Protein AF-A0A534K873-F1 (afdb_monomer_lite)

Secondary structure (DSSP, 8-state):
--PPPPEEE--BTTBEEEEEEEEEETTEEEEEEEEE-TTT-PBPPPEEEE--TT-BEEEEEEEE-TT--EEEEEEETTTTEEEEEEEETTEE-SSPEEEES--S----B----SSGGG-S----B---SSS-----PPPGGGHHHHHHHHHHHHHHHHHHHHHHHHHHHTT--

pLDDT: mean 72.83, std 16.74, range [33.12, 94.5]

Structure (mmCIF, N/CA/C/O backbone):
data_AF-A0A534K873-F1
#
_entry.id   AF-A0A534K873-F1
#
loop_
_atom_site.group_PDB
_atom_site.id
_atom_site.type_symbol
_atom_site.label_atom_id
_atom_site.label_alt_id
_atom_site.label_comp_id
_atom_site.label_asym_id
_atom_site.label_entity_id
_atom_site.label_seq_id
_atom_site.pdbx_PDB_ins_code
_atom_site.Cartn_x
_atom_site.Cartn_y
_atom_site.Cartn_z
_atom_site.occupancy
_atom_site.B_iso_or_equiv
_atom_site.auth_seq_id
_atom_site.auth_comp_id
_atom_site.auth_asym_id
_atom_site.auth_atom_id
_atom_site.pdbx_PDB_model_num
ATOM 1 N N . MET A 1 1 ? 23.081 -11.600 -5.866 1.00 35.25 1 MET A N 1
ATOM 2 C CA . MET A 1 1 ? 22.351 -11.688 -4.580 1.00 35.25 1 MET A CA 1
ATOM 3 C C . MET A 1 1 ? 20.904 -11.274 -4.806 1.00 35.25 1 MET A C 1
ATOM 5 O O . MET A 1 1 ? 20.683 -10.141 -5.210 1.00 35.25 1 MET A O 1
ATOM 9 N N . ARG A 1 2 ? 19.926 -12.169 -4.607 1.00 37.00 2 ARG A N 1
ATOM 10 C CA . ARG A 1 2 ? 18.504 -11.783 -4.586 1.00 37.00 2 ARG A CA 1
ATOM 11 C C . ARG A 1 2 ? 18.258 -11.043 -3.269 1.00 37.00 2 ARG A C 1
ATOM 13 O O . ARG A 1 2 ? 18.467 -11.629 -2.212 1.00 37.00 2 ARG A O 1
ATOM 20 N N . ARG A 1 3 ? 17.916 -9.752 -3.326 1.00 44.94 3 ARG A N 1
ATOM 21 C CA . ARG A 1 3 ? 17.534 -8.988 -2.128 1.00 44.94 3 ARG A CA 1
ATOM 22 C C . ARG A 1 3 ? 16.263 -9.622 -1.533 1.00 44.94 3 ARG A C 1
ATOM 24 O O . ARG A 1 3 ? 15.413 -10.052 -2.314 1.00 44.94 3 ARG A O 1
ATOM 31 N N . PRO A 1 4 ? 16.123 -9.716 -0.200 1.00 44.66 4 PRO A N 1
ATOM 32 C CA . PRO A 1 4 ? 14.913 -10.263 0.405 1.00 44.66 4 PRO A CA 1
ATOM 33 C C . PRO A 1 4 ? 13.692 -9.436 -0.024 1.00 44.66 4 PRO A C 1
ATOM 35 O O . PRO A 1 4 ? 13.721 -8.204 0.008 1.00 44.66 4 PRO A O 1
ATOM 38 N N . LEU A 1 5 ? 12.638 -10.118 -0.477 1.00 56.38 5 LEU A N 1
ATOM 39 C CA . LEU A 1 5 ? 11.357 -9.500 -0.826 1.00 56.38 5 LEU A CA 1
ATOM 40 C C . LEU A 1 5 ? 10.673 -9.065 0.481 1.00 56.38 5 LEU A C 1
ATOM 42 O O . LEU A 1 5 ? 10.503 -9.880 1.384 1.00 56.38 5 LEU A O 1
ATOM 46 N N . GLN A 1 6 ? 10.306 -7.787 0.597 1.00 67.62 6 GLN A N 1
ATOM 47 C CA . GLN A 1 6 ? 9.501 -7.283 1.717 1.00 67.62 6 GLN A CA 1
ATOM 48 C C . GLN A 1 6 ? 8.027 -7.616 1.485 1.00 67.62 6 GLN A C 1
ATOM 50 O O . GLN A 1 6 ? 7.532 -7.423 0.370 1.00 67.62 6 GLN A O 1
ATOM 55 N N . ALA A 1 7 ? 7.337 -8.086 2.527 1.00 75.31 7 ALA A N 1
ATOM 56 C CA . ALA A 1 7 ? 5.954 -8.534 2.433 1.00 75.31 7 ALA A CA 1
ATOM 57 C C . ALA A 1 7 ? 5.149 -8.364 3.731 1.00 75.31 7 ALA A C 1
ATOM 59 O O . ALA A 1 7 ? 5.728 -8.308 4.815 1.00 75.31 7 ALA A O 1
ATOM 60 N N . CYS A 1 8 ? 3.821 -8.328 3.609 1.00 71.50 8 CYS A N 1
ATOM 61 C CA . CYS A 1 8 ? 2.862 -8.169 4.705 1.00 71.50 8 CYS A CA 1
ATOM 62 C C . CYS A 1 8 ? 1.531 -8.895 4.420 1.00 71.50 8 CYS A C 1
ATOM 64 O O . CYS A 1 8 ? 1.244 -9.269 3.281 1.00 71.50 8 CYS A O 1
ATOM 66 N N . THR A 1 9 ? 0.712 -9.098 5.455 1.00 77.75 9 THR A N 1
ATOM 67 C CA . THR A 1 9 ? -0.569 -9.826 5.381 1.00 77.75 9 THR A CA 1
ATOM 68 C C . THR A 1 9 ? -1.644 -9.160 6.229 1.00 77.75 9 THR A C 1
ATOM 70 O O . THR A 1 9 ? -1.329 -8.604 7.278 1.00 77.75 9 THR A O 1
ATOM 73 N N . ALA A 1 10 ? -2.910 -9.307 5.833 1.00 69.44 10 ALA A N 1
ATOM 74 C CA . ALA A 1 10 ? -4.065 -8.927 6.647 1.00 69.44 10 ALA A CA 1
ATOM 75 C C . ALA A 1 10 ? -5.142 -10.020 6.686 1.00 69.44 10 ALA A C 1
ATOM 77 O O . ALA A 1 10 ? -5.186 -10.916 5.840 1.00 69.44 10 ALA A O 1
ATOM 78 N N . HIS A 1 11 ? -6.026 -9.929 7.681 1.00 66.69 11 HIS A N 1
ATOM 79 C CA . HIS A 1 11 ? -7.119 -10.872 7.897 1.00 66.69 11 HIS A CA 1
ATOM 80 C C . HIS A 1 11 ? -8.396 -10.135 8.306 1.00 66.69 11 HIS A C 1
ATOM 82 O O . HIS A 1 11 ? -8.412 -9.470 9.339 1.00 66.69 11 HIS A O 1
ATOM 88 N N . HIS A 1 12 ? -9.470 -10.299 7.534 1.00 60.62 12 HIS A N 1
ATOM 89 C CA . HIS A 1 12 ? -10.821 -9.935 7.954 1.00 60.62 12 HIS A CA 1
ATOM 90 C C . HIS A 1 12 ? -11.857 -10.748 7.160 1.00 60.62 12 HIS A C 1
ATOM 92 O O . HIS A 1 12 ? -11.772 -10.832 5.936 1.00 60.62 12 HIS A O 1
ATOM 98 N N . GLY A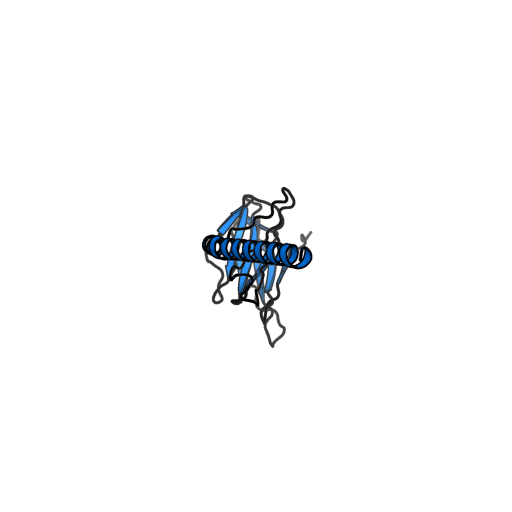 1 13 ? -12.819 -11.373 7.848 1.00 61.88 13 GLY A N 1
ATOM 99 C CA . GLY A 1 13 ? -13.830 -12.219 7.202 1.00 61.88 13 GLY A CA 1
ATOM 100 C C . GLY A 1 13 ? -13.225 -13.384 6.398 1.00 61.88 13 GLY A C 1
ATOM 101 O O . GLY A 1 13 ? -12.289 -14.045 6.851 1.00 61.88 13 GLY A O 1
ATOM 102 N N . SER A 1 14 ? -13.767 -13.640 5.204 1.00 60.00 14 SER A N 1
ATOM 103 C CA . SER A 1 14 ? -13.279 -14.664 4.265 1.00 60.00 14 SER A CA 1
ATOM 104 C C . SER A 1 14 ? -12.064 -14.221 3.439 1.00 60.00 14 SER A C 1
ATOM 106 O O . SER A 1 14 ? -11.414 -15.062 2.821 1.00 60.00 14 SER A O 1
ATOM 108 N N . ALA A 1 15 ? -11.717 -12.930 3.438 1.00 61.56 15 ALA A N 1
ATOM 109 C CA . ALA A 1 15 ? -10.615 -12.397 2.648 1.00 61.56 15 ALA A CA 1
ATOM 110 C C . ALA A 1 15 ? -9.295 -12.401 3.439 1.00 61.56 15 ALA A C 1
ATOM 112 O O . ALA A 1 15 ? -9.196 -11.899 4.563 1.00 61.56 15 ALA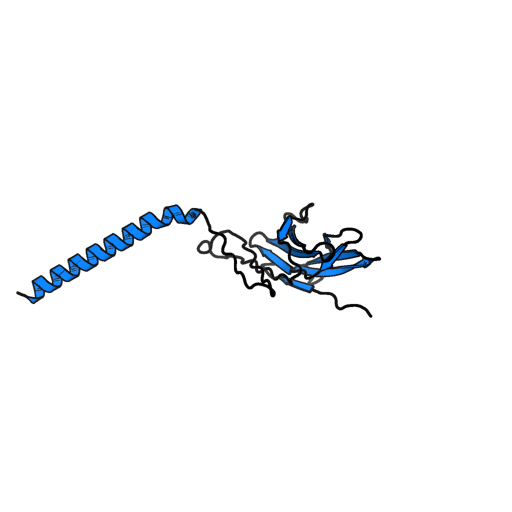 A O 1
ATOM 113 N N . ARG A 1 16 ? -8.237 -12.953 2.830 1.00 75.44 16 ARG A N 1
ATOM 114 C CA . ARG A 1 16 ? -6.872 -12.933 3.385 1.00 75.44 16 ARG A CA 1
ATOM 115 C C . ARG A 1 16 ? -5.861 -12.479 2.326 1.00 75.44 16 ARG A C 1
ATOM 117 O O . ARG A 1 16 ? -5.353 -13.317 1.577 1.00 75.44 16 ARG A O 1
ATOM 124 N N . PRO A 1 17 ? -5.595 -11.168 2.212 1.00 74.06 17 PRO A N 1
ATOM 125 C CA . PRO A 1 17 ? -4.627 -10.630 1.284 1.00 74.06 17 PRO A CA 1
ATOM 126 C C . PRO A 1 17 ? -3.208 -10.675 1.847 1.00 74.06 17 PRO A C 1
ATOM 128 O O . PRO A 1 17 ? -2.955 -10.493 3.040 1.00 74.06 17 PRO A O 1
ATOM 131 N N . TYR A 1 18 ? -2.279 -10.858 0.925 1.00 81.94 18 TYR A N 1
ATOM 132 C CA . TYR A 1 18 ? -0.842 -10.740 1.091 1.00 81.94 18 TYR A CA 1
ATOM 133 C C . TYR A 1 18 ? -0.346 -9.692 0.096 1.00 81.94 18 TYR A C 1
ATOM 135 O O . TYR A 1 18 ? -0.723 -9.760 -1.072 1.00 81.94 18 TYR A O 1
ATOM 143 N N . ALA A 1 19 ? 0.510 -8.763 0.514 1.00 77.69 19 ALA A N 1
ATOM 144 C CA . ALA A 1 19 ? 1.184 -7.839 -0.395 1.00 77.69 19 ALA A CA 1
ATOM 145 C C . ALA A 1 19 ? 2.701 -7.975 -0.298 1.00 77.69 19 ALA A C 1
ATOM 147 O O . ALA A 1 19 ? 3.252 -8.208 0.776 1.00 77.69 19 ALA A O 1
ATOM 148 N N . GLY A 1 20 ? 3.382 -7.811 -1.430 1.00 79.81 20 GLY A N 1
ATOM 149 C CA . GLY A 1 20 ? 4.834 -7.897 -1.512 1.00 79.81 20 GLY A CA 1
ATOM 150 C C . GLY A 1 20 ? 5.408 -7.074 -2.659 1.00 79.81 20 GLY A C 1
ATOM 151 O O . GLY A 1 20 ? 4.777 -6.902 -3.704 1.00 79.81 20 GLY A O 1
ATOM 152 N N . ALA A 1 21 ? 6.625 -6.571 -2.466 1.00 77.69 21 ALA A N 1
ATOM 153 C CA . ALA A 1 21 ? 7.380 -5.907 -3.525 1.00 77.69 21 ALA A CA 1
ATOM 154 C C . ALA A 1 21 ? 8.073 -6.957 -4.400 1.00 77.69 21 ALA A C 1
ATOM 156 O O . ALA A 1 21 ? 8.670 -7.885 -3.862 1.00 77.69 21 ALA A O 1
ATOM 157 N N . LYS A 1 22 ? 8.037 -6.810 -5.728 1.00 81.38 22 LYS A N 1
ATOM 158 C CA . LYS A 1 22 ? 8.712 -7.711 -6.675 1.00 81.38 22 LYS A CA 1
ATOM 159 C C . LYS A 1 22 ? 9.361 -6.918 -7.805 1.00 81.38 22 LYS A C 1
ATOM 161 O O . LYS A 1 22 ? 8.772 -5.980 -8.341 1.00 81.38 22 LYS A O 1
ATOM 166 N N . ASP A 1 23 ? 10.568 -7.327 -8.182 1.00 81.81 23 ASP A N 1
ATOM 167 C CA . ASP A 1 23 ? 11.308 -6.712 -9.282 1.00 81.81 23 ASP A CA 1
ATOM 168 C C . ASP A 1 23 ? 10.536 -6.877 -10.602 1.00 81.81 23 ASP A C 1
ATOM 170 O O . ASP A 1 23 ? 10.136 -7.984 -10.974 1.00 81.81 23 ASP A O 1
ATOM 174 N N . GLY A 1 24 ? 10.304 -5.757 -11.288 1.00 64.25 24 GLY A N 1
ATOM 175 C CA . GLY A 1 24 ? 9.638 -5.689 -12.593 1.00 64.25 24 GLY A CA 1
ATOM 176 C C . GLY A 1 24 ? 10.611 -5.723 -13.777 1.00 64.25 24 GLY A C 1
ATOM 177 O O . GLY A 1 24 ? 10.170 -5.727 -14.920 1.00 64.25 24 GLY A O 1
ATOM 178 N N . GLY A 1 25 ? 11.921 -5.758 -13.503 1.00 64.31 25 GLY A N 1
ATOM 179 C CA . GLY A 1 25 ? 13.001 -5.680 -14.490 1.00 64.31 25 GLY A CA 1
ATOM 180 C C . GLY A 1 25 ? 13.701 -4.313 -14.497 1.00 64.31 25 GLY A C 1
ATOM 181 O O . GLY A 1 25 ? 13.091 -3.277 -14.224 1.00 64.31 25 GLY A O 1
ATOM 182 N N . GLY A 1 26 ? 15.007 -4.307 -14.790 1.00 72.56 26 GLY A N 1
ATOM 183 C CA . GLY A 1 26 ? 15.830 -3.090 -14.795 1.00 72.56 26 GLY A CA 1
ATOM 184 C C . GLY A 1 26 ? 15.864 -2.389 -13.430 1.00 72.56 26 GLY A C 1
ATOM 185 O O . GLY A 1 26 ? 16.192 -3.008 -12.422 1.00 72.56 26 GLY A O 1
ATOM 186 N N . THR A 1 27 ? 15.515 -1.100 -13.403 1.00 77.62 27 THR A N 1
ATOM 187 C CA . THR A 1 27 ? 15.417 -0.257 -12.193 1.00 77.62 27 THR A CA 1
ATOM 188 C C . THR A 1 27 ? 14.003 -0.202 -11.597 1.00 77.62 27 THR A C 1
ATOM 190 O O . THR A 1 27 ? 13.749 0.604 -10.706 1.00 77.62 27 THR A O 1
ATOM 193 N N . THR A 1 28 ? 13.070 -1.037 -12.069 1.00 85.56 28 THR A N 1
ATOM 194 C CA . THR A 1 28 ? 11.665 -1.001 -11.637 1.00 85.56 28 THR A CA 1
ATOM 195 C C . THR A 1 28 ? 11.367 -2.074 -10.593 1.00 85.56 28 THR A C 1
ATOM 197 O O . THR A 1 28 ? 11.636 -3.258 -10.813 1.00 85.56 28 THR A O 1
ATOM 200 N N . ARG A 1 29 ? 10.724 -1.683 -9.488 1.00 89.50 29 ARG A N 1
ATOM 201 C CA . ARG A 1 29 ? 10.159 -2.609 -8.495 1.00 89.50 29 ARG A CA 1
ATOM 202 C C . ARG A 1 29 ? 8.701 -2.257 -8.227 1.00 89.50 29 ARG A C 1
ATOM 204 O O . ARG A 1 29 ? 8.415 -1.170 -7.737 1.00 89.50 29 ARG A O 1
ATOM 211 N N . ALA A 1 30 ? 7.805 -3.185 -8.549 1.00 92.00 30 ALA A N 1
ATOM 212 C CA . ALA A 1 30 ? 6.359 -3.028 -8.419 1.00 92.00 30 ALA A CA 1
ATOM 213 C C . ALA A 1 30 ? 5.841 -3.660 -7.118 1.00 92.00 30 ALA A C 1
ATOM 215 O O . ALA A 1 30 ? 6.502 -4.523 -6.531 1.00 92.00 30 ALA A O 1
ATOM 216 N N . ILE A 1 31 ? 4.648 -3.251 -6.683 1.00 93.06 31 ILE A N 1
ATOM 217 C CA . ILE A 1 31 ? 3.930 -3.877 -5.566 1.00 93.06 31 ILE A CA 1
ATOM 218 C C . ILE A 1 31 ? 2.837 -4.778 -6.126 1.00 93.06 31 ILE A C 1
ATOM 220 O O . ILE A 1 31 ? 2.066 -4.369 -6.994 1.00 93.06 31 ILE A O 1
ATOM 224 N N . TYR A 1 32 ? 2.762 -5.998 -5.604 1.00 92.94 32 TYR A N 1
ATOM 225 C CA . TYR A 1 32 ? 1.743 -6.976 -5.960 1.00 92.94 32 TYR A CA 1
ATOM 226 C C . TYR A 1 32 ? 0.968 -7.419 -4.727 1.00 92.94 32 TYR A C 1
ATOM 228 O O . TYR A 1 32 ? 1.533 -7.504 -3.637 1.00 92.94 32 TYR A O 1
ATOM 236 N N . ALA A 1 33 ? -0.299 -7.765 -4.928 1.00 91.38 33 ALA A N 1
ATOM 237 C CA . ALA A 1 33 ? -1.147 -8.409 -3.940 1.00 91.38 33 ALA A CA 1
ATOM 238 C C . ALA A 1 33 ? -1.542 -9.816 -4.407 1.00 91.38 33 ALA A C 1
ATOM 240 O O . ALA A 1 33 ? -1.670 -10.081 -5.600 1.00 91.38 33 ALA A O 1
ATOM 241 N N . ARG A 1 34 ? -1.731 -10.737 -3.4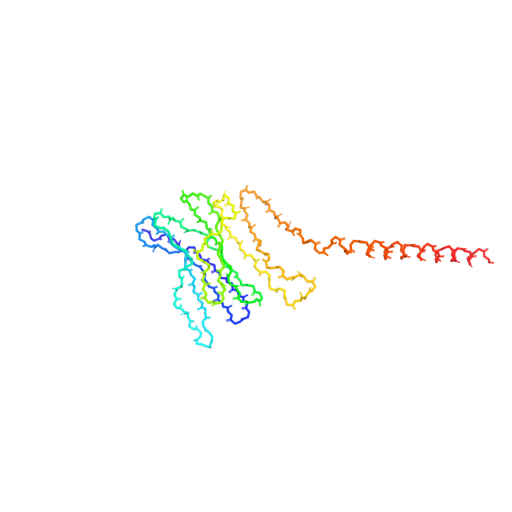67 1.00 90.12 34 ARG A N 1
ATOM 242 C CA . ARG A 1 34 ? -2.320 -12.063 -3.679 1.00 90.12 34 ARG A CA 1
ATOM 243 C C . ARG A 1 34 ? -3.408 -12.279 -2.645 1.00 90.12 34 ARG A C 1
ATOM 245 O O . ARG A 1 34 ? -3.274 -11.829 -1.512 1.00 90.12 34 ARG A O 1
ATOM 252 N N . PHE A 1 35 ? -4.443 -13.009 -3.024 1.00 85.06 35 PHE A N 1
ATOM 253 C CA . PHE A 1 35 ? -5.599 -13.272 -2.175 1.00 85.06 35 PHE A CA 1
ATOM 254 C C . PHE A 1 35 ? -5.728 -14.771 -1.958 1.00 85.06 35 PHE A C 1
ATOM 256 O O . PHE A 1 35 ? -5.598 -15.535 -2.913 1.00 85.06 35 PHE A O 1
ATOM 263 N N . LEU A 1 36 ? -5.938 -15.199 -0.716 1.00 81.75 36 LEU A N 1
ATOM 264 C CA . LEU A 1 36 ? -6.300 -16.584 -0.445 1.00 81.75 36 LEU A CA 1
ATOM 265 C C . LEU A 1 36 ? -7.757 -16.799 -0.859 1.00 81.75 36 LEU A C 1
ATOM 267 O O . LEU A 1 36 ? -8.641 -16.097 -0.369 1.00 81.75 36 LEU A O 1
ATOM 271 N N . ASP A 1 37 ? -7.983 -17.756 -1.747 1.00 77.38 37 ASP A N 1
ATOM 272 C CA . ASP A 1 37 ? -9.307 -18.145 -2.205 1.00 77.38 37 ASP A CA 1
ATOM 273 C C . ASP A 1 37 ? -9.909 -19.209 -1.275 1.00 77.38 37 ASP A C 1
ATOM 275 O O . ASP A 1 37 ? -9.238 -20.155 -0.850 1.00 77.38 37 ASP A O 1
ATOM 279 N N . TYR A 1 38 ? -11.188 -19.045 -0.947 1.00 71.00 38 TYR A N 1
ATOM 280 C CA . TYR A 1 38 ? -11.952 -19.980 -0.128 1.00 71.00 38 TYR A CA 1
ATOM 281 C C . TYR A 1 38 ? -13.169 -20.455 -0.927 1.00 71.00 38 TYR A C 1
ATOM 283 O O . TYR A 1 38 ? -13.925 -19.617 -1.417 1.00 71.00 38 TYR A O 1
ATOM 291 N N . PRO A 1 39 ? -13.399 -21.780 -1.039 1.00 70.69 39 PRO A N 1
ATOM 292 C CA . PRO A 1 39 ? -12.875 -22.849 -0.178 1.00 70.69 39 PRO A CA 1
ATOM 293 C C . PRO A 1 39 ? -11.604 -23.551 -0.675 1.00 70.69 39 PRO A C 1
ATOM 295 O O . PRO A 1 39 ? -11.121 -24.449 0.010 1.00 70.69 39 PRO A O 1
ATOM 298 N N . SER A 1 40 ? -11.067 -23.188 -1.844 1.00 80.81 40 SER A N 1
ATOM 299 C CA . SER A 1 40 ? -9.950 -23.923 -2.460 1.00 80.81 40 SER A CA 1
ATOM 300 C C . SER A 1 40 ? -8.678 -23.940 -1.598 1.00 80.81 40 SER A C 1
ATOM 302 O O . SER A 1 40 ? -7.849 -24.838 -1.745 1.00 80.81 40 SER A O 1
ATOM 304 N N . GLY A 1 41 ? -8.508 -22.952 -0.710 1.00 77.62 41 GLY A N 1
ATOM 305 C CA . GLY A 1 41 ? -7.304 -22.778 0.103 1.00 77.62 41 GLY A CA 1
ATOM 306 C C . GLY A 1 41 ? -6.078 -22.399 -0.731 1.00 77.62 41 GLY A C 1
ATOM 307 O O . GLY A 1 41 ? -4.963 -22.357 -0.207 1.00 77.62 41 GLY A O 1
ATOM 308 N N . ALA A 1 42 ? -6.270 -22.135 -2.025 1.00 81.69 42 ALA A N 1
ATOM 309 C CA . ALA A 1 42 ? -5.220 -21.769 -2.954 1.00 81.69 42 ALA A CA 1
ATOM 310 C C . ALA A 1 42 ? -5.035 -20.250 -2.986 1.00 81.69 42 ALA A C 1
ATOM 312 O O . ALA A 1 42 ? -5.954 -19.471 -2.743 1.00 81.69 42 ALA A O 1
ATOM 313 N N . TRP A 1 43 ? -3.825 -19.808 -3.319 1.00 83.50 43 TRP A N 1
ATOM 314 C CA . TRP A 1 43 ? -3.578 -18.398 -3.597 1.00 83.50 43 TRP A CA 1
ATOM 315 C C . TRP A 1 43 ? -4.016 -18.064 -5.019 1.00 83.50 43 TRP A C 1
ATOM 317 O O . TRP A 1 43 ? -3.561 -18.694 -5.975 1.00 83.50 43 TRP A O 1
ATOM 327 N N . ALA A 1 44 ? -4.828 -17.021 -5.158 1.00 87.44 44 ALA A N 1
ATOM 328 C CA . ALA A 1 44 ? -5.164 -16.434 -6.442 1.00 87.44 44 ALA A CA 1
ATOM 329 C C . ALA A 1 44 ? -3.913 -15.910 -7.176 1.00 87.44 44 ALA A C 1
ATOM 331 O O . ALA A 1 44 ? -2.816 -15.748 -6.610 1.00 87.44 44 ALA A O 1
ATOM 332 N N . ALA A 1 45 ? -4.095 -15.621 -8.466 1.00 87.75 45 ALA A N 1
ATOM 333 C CA . ALA A 1 45 ? -3.089 -14.940 -9.268 1.00 87.75 45 ALA A CA 1
ATOM 334 C C . ALA A 1 45 ? -2.683 -13.608 -8.615 1.00 87.75 45 ALA A C 1
ATOM 336 O O . ALA A 1 45 ? -3.475 -12.960 -7.931 1.00 87.75 45 ALA A O 1
ATOM 337 N N . ALA A 1 46 ? -1.422 -13.216 -8.805 1.00 89.75 46 ALA A N 1
ATOM 338 C CA . ALA A 1 46 ? -0.950 -11.939 -8.295 1.00 89.75 46 ALA A CA 1
ATOM 339 C C . ALA A 1 46 ? -1.596 -10.792 -9.077 1.00 89.75 46 ALA A C 1
ATOM 341 O O . ALA A 1 46 ? -1.526 -10.764 -10.304 1.00 89.75 46 ALA A O 1
ATOM 342 N N . GLU A 1 47 ? -2.158 -9.834 -8.356 1.00 93.25 47 GLU A N 1
ATOM 343 C CA . GLU A 1 47 ? -2.634 -8.570 -8.900 1.00 93.25 47 GLU A CA 1
ATOM 344 C C . GLU A 1 47 ? -1.554 -7.502 -8.736 1.00 93.25 47 GLU A C 1
ATOM 346 O O . GLU A 1 47 ? -0.903 -7.418 -7.692 1.00 93.25 47 GLU A O 1
ATOM 351 N N . THR A 1 48 ? -1.366 -6.665 -9.752 1.00 94.25 48 THR A N 1
ATOM 352 C CA . THR A 1 48 ? -0.487 -5.496 -9.648 1.00 94.25 48 THR A CA 1
ATOM 353 C C . THR A 1 48 ? -1.204 -4.398 -8.871 1.00 94.25 48 THR A C 1
ATOM 355 O O . THR A 1 48 ? -2.221 -3.884 -9.329 1.00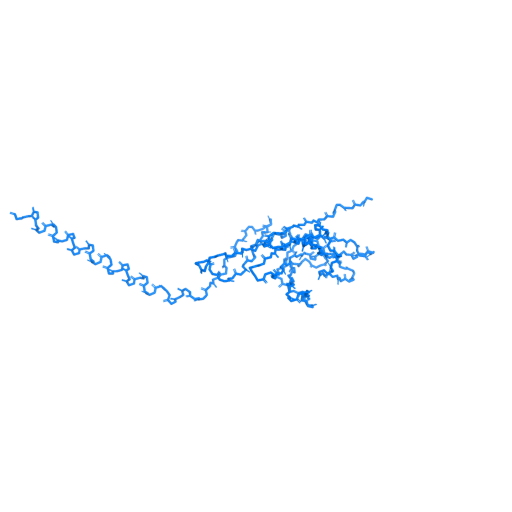 94.25 48 THR A O 1
ATOM 358 N N . VAL A 1 49 ? -0.652 -4.011 -7.721 1.00 94.50 49 VAL A N 1
ATOM 359 C CA . VAL A 1 49 ? -1.143 -2.868 -6.940 1.00 94.50 49 VAL A CA 1
ATOM 360 C C . VAL A 1 49 ? -0.666 -1.572 -7.590 1.00 94.50 49 VAL A C 1
ATOM 362 O O . VAL A 1 49 ? -1.478 -0.709 -7.912 1.00 94.50 49 VAL A O 1
ATOM 365 N N . ASP A 1 50 ? 0.641 -1.443 -7.834 1.00 94.06 50 ASP A N 1
ATOM 366 C CA . ASP A 1 50 ? 1.233 -0.300 -8.540 1.00 94.06 50 ASP A CA 1
ATOM 367 C C . ASP A 1 50 ? 2.569 -0.679 -9.193 1.00 94.06 50 ASP A C 1
ATOM 369 O O . ASP A 1 50 ? 3.323 -1.518 -8.690 1.00 94.06 50 ASP A O 1
ATOM 373 N N . SER A 1 51 ? 2.859 -0.036 -10.321 1.00 93.31 51 SER A N 1
ATOM 374 C CA . SER A 1 51 ? 4.095 -0.166 -11.084 1.00 93.31 51 SER A CA 1
ATOM 375 C C . SER A 1 51 ? 4.325 1.108 -11.891 1.00 93.31 51 SER A C 1
ATOM 377 O O . SER A 1 51 ? 3.425 1.593 -12.575 1.00 93.31 51 SER A O 1
ATOM 379 N N . LEU A 1 52 ? 5.547 1.632 -11.845 1.00 92.25 52 LEU A N 1
ATOM 380 C CA . LEU A 1 52 ? 5.960 2.792 -12.624 1.00 92.25 52 LEU A CA 1
ATOM 381 C C . LEU A 1 52 ? 7.388 2.569 -13.121 1.00 92.25 52 LEU A C 1
ATOM 383 O O . LEU A 1 52 ? 8.279 2.255 -12.333 1.00 92.25 52 LEU A O 1
ATOM 387 N N . ALA A 1 53 ? 7.600 2.712 -14.429 1.00 91.06 53 ALA A N 1
ATOM 388 C CA . ALA A 1 53 ? 8.904 2.490 -15.043 1.00 91.06 53 ALA A CA 1
ATOM 389 C C . ALA A 1 53 ? 9.980 3.377 -14.394 1.00 91.06 53 ALA A C 1
ATOM 391 O O . ALA A 1 53 ? 9.763 4.563 -14.152 1.00 91.06 53 ALA A O 1
ATOM 392 N N . GLY A 1 54 ? 11.132 2.784 -14.081 1.00 89.62 54 GLY A N 1
ATOM 393 C CA . GLY A 1 54 ? 12.242 3.483 -13.429 1.00 89.62 54 GLY A CA 1
ATOM 394 C C . GLY A 1 54 ? 12.022 3.793 -11.946 1.00 89.62 54 GLY A C 1
ATOM 395 O O . GLY A 1 54 ? 12.843 4.479 -11.339 1.00 89.62 54 GLY A O 1
ATOM 396 N N . THR A 1 55 ? 10.930 3.304 -11.351 1.00 90.38 55 THR A N 1
ATOM 397 C CA . THR A 1 55 ? 10.584 3.565 -9.951 1.00 90.38 55 THR A CA 1
ATOM 398 C C . THR A 1 55 ? 10.693 2.303 -9.113 1.00 90.38 55 THR A C 1
ATOM 400 O O . THR A 1 55 ? 10.273 1.216 -9.518 1.00 90.38 55 THR A O 1
ATOM 403 N N . ILE A 1 56 ? 11.240 2.455 -7.909 1.00 91.75 56 ILE A N 1
ATOM 404 C CA . ILE A 1 56 ? 11.351 1.376 -6.931 1.00 91.75 56 ILE A CA 1
ATOM 405 C C . ILE A 1 56 ? 10.327 1.617 -5.820 1.00 91.75 56 ILE A C 1
ATOM 407 O O . ILE A 1 56 ? 10.493 2.527 -5.007 1.00 91.75 56 ILE A O 1
ATOM 411 N N . PHE A 1 57 ? 9.299 0.767 -5.759 1.00 92.00 57 PHE A N 1
ATOM 412 C CA . PHE A 1 57 ? 8.358 0.715 -4.642 1.00 92.00 57 PHE A CA 1
ATOM 413 C C . PHE A 1 57 ? 8.771 -0.324 -3.599 1.00 92.00 57 PHE A C 1
ATOM 415 O O . PHE A 1 57 ? 9.348 -1.373 -3.916 1.00 92.00 57 PHE A O 1
ATOM 422 N N . THR A 1 58 ? 8.540 0.006 -2.332 1.00 90.06 58 THR A N 1
ATOM 423 C CA . THR A 1 58 ? 9.142 -0.647 -1.162 1.00 90.06 58 THR A CA 1
ATOM 424 C C . THR A 1 58 ? 8.196 -0.623 0.031 1.00 90.06 58 THR A C 1
ATOM 426 O O . THR A 1 58 ? 7.219 0.123 0.015 1.00 90.06 58 THR A O 1
ATOM 429 N N . HIS A 1 59 ? 8.499 -1.426 1.055 1.00 86.94 59 HIS A N 1
ATOM 430 C CA . HIS A 1 59 ? 7.786 -1.425 2.335 1.00 86.94 59 HIS A CA 1
ATOM 431 C C . HIS A 1 59 ? 6.252 -1.479 2.197 1.00 86.94 59 HIS A C 1
ATOM 433 O O . HIS A 1 59 ? 5.565 -0.587 2.692 1.00 86.94 59 HIS A O 1
ATOM 439 N N . PRO A 1 60 ? 5.690 -2.477 1.485 1.00 90.06 60 PRO A N 1
ATOM 440 C CA . PRO A 1 60 ? 4.247 -2.571 1.366 1.00 90.06 60 PRO A CA 1
ATOM 441 C C . PRO A 1 60 ? 3.608 -2.865 2.728 1.00 90.06 60 PRO A C 1
ATOM 443 O O . PRO A 1 60 ? 4.117 -3.681 3.498 1.00 90.06 60 PRO A O 1
ATOM 446 N N . SER A 1 61 ? 2.445 -2.270 2.967 1.00 86.44 61 SER A N 1
ATOM 447 C CA . SER A 1 61 ? 1.524 -2.587 4.055 1.00 86.44 61 SER A CA 1
ATOM 448 C C . SER A 1 61 ? 0.128 -2.790 3.494 1.00 86.44 61 SER A C 1
ATOM 450 O O . SER A 1 61 ? -0.273 -2.045 2.602 1.00 86.44 61 SER A O 1
ATOM 452 N N . ILE A 1 62 ? -0.613 -3.776 3.994 1.00 87.00 62 ILE A N 1
ATOM 453 C CA . ILE A 1 62 ? -1.954 -4.097 3.503 1.00 87.00 62 ILE A CA 1
ATOM 454 C C . ILE A 1 62 ? -2.918 -4.315 4.665 1.00 87.00 62 ILE A C 1
ATOM 456 O O . ILE A 1 62 ? -2.538 -4.885 5.684 1.00 87.00 62 ILE A O 1
ATOM 460 N N . GLY A 1 63 ? -4.161 -3.871 4.502 1.00 82.81 63 GLY A N 1
ATOM 461 C CA . GLY A 1 63 ? -5.253 -4.044 5.457 1.00 82.81 63 GLY A CA 1
ATOM 462 C C . GLY A 1 63 ? -6.591 -4.229 4.744 1.00 82.81 63 GLY A C 1
ATOM 463 O O . GLY A 1 63 ? -6.695 -3.948 3.552 1.00 82.81 63 GLY A O 1
ATOM 464 N N . ILE A 1 64 ? -7.609 -4.711 5.458 1.00 81.06 64 ILE A N 1
ATOM 465 C CA . ILE A 1 64 ? -8.977 -4.855 4.934 1.00 81.06 64 ILE A CA 1
ATOM 466 C C . ILE A 1 64 ? -9.943 -4.147 5.879 1.00 81.06 64 ILE A C 1
ATOM 468 O O . ILE A 1 64 ? -9.834 -4.329 7.093 1.00 81.06 64 ILE A O 1
ATOM 472 N N . ASP A 1 65 ? -10.874 -3.366 5.333 1.00 76.12 65 ASP A N 1
ATOM 473 C CA . ASP A 1 65 ? -11.977 -2.785 6.098 1.00 76.12 65 ASP A CA 1
ATOM 474 C C . ASP A 1 65 ? -13.174 -3.746 6.248 1.00 76.12 65 ASP A C 1
ATOM 476 O O . ASP A 1 65 ? -13.217 -4.848 5.694 1.00 76.12 65 ASP A O 1
ATOM 480 N N . LYS A 1 66 ? -14.188 -3.301 7.001 1.00 73.94 66 LYS A N 1
ATOM 481 C CA . LYS A 1 66 ? -15.436 -4.049 7.236 1.00 73.94 66 LYS A CA 1
ATOM 482 C C . LYS A 1 66 ? -16.276 -4.286 5.973 1.00 73.94 66 LYS A C 1
ATOM 484 O O . LYS A 1 66 ? -17.170 -5.127 5.982 1.00 73.94 66 LYS A O 1
ATOM 489 N N . ASN A 1 67 ? -16.049 -3.507 4.918 1.00 76.31 67 ASN A N 1
ATOM 490 C CA . ASN A 1 67 ? -16.769 -3.600 3.651 1.00 76.31 67 ASN A CA 1
ATOM 491 C C . ASN A 1 67 ? -16.016 -4.494 2.645 1.00 76.31 67 ASN A C 1
ATOM 493 O O . ASN A 1 67 ? -16.423 -4.586 1.489 1.00 76.31 67 ASN A O 1
ATOM 497 N N . ASN A 1 68 ? -14.940 -5.165 3.080 1.00 79.44 68 ASN A N 1
ATOM 498 C CA . ASN A 1 68 ? -14.016 -5.945 2.255 1.00 79.44 68 ASN A CA 1
ATOM 499 C C . ASN A 1 68 ? -13.230 -5.119 1.223 1.00 79.44 68 ASN A C 1
ATOM 501 O O . ASN A 1 68 ? -12.706 -5.684 0.257 1.00 79.44 68 ASN A O 1
ATOM 505 N N . ASN A 1 69 ? -13.101 -3.805 1.422 1.00 82.88 69 ASN A N 1
ATOM 506 C CA . ASN A 1 69 ? -12.150 -3.016 0.652 1.00 82.88 69 ASN A CA 1
ATOM 507 C C . ASN A 1 69 ? -10.739 -3.274 1.169 1.00 82.88 69 ASN A C 1
ATOM 509 O O . ASN A 1 69 ? -10.502 -3.420 2.370 1.00 82.88 69 ASN A O 1
ATOM 513 N N . VAL A 1 70 ? -9.786 -3.324 0.247 1.00 87.12 70 VAL A N 1
ATOM 514 C CA . VAL A 1 70 ? -8.384 -3.595 0.564 1.00 87.12 70 VAL A CA 1
ATOM 515 C C . VAL A 1 70 ? -7.618 -2.287 0.505 1.00 87.12 70 VAL A C 1
ATOM 517 O O . VAL A 1 70 ? -7.684 -1.572 -0.487 1.00 87.12 70 VAL A O 1
ATOM 520 N N . HIS A 1 71 ? -6.865 -1.988 1.548 1.00 86.62 71 HIS A N 1
ATOM 521 C CA . HIS A 1 71 ? -6.081 -0.769 1.681 1.00 86.62 71 HIS A CA 1
ATOM 522 C C . HIS A 1 71 ? -4.606 -1.125 1.572 1.00 86.62 71 HIS A C 1
ATOM 524 O O . HIS A 1 71 ? -4.146 -2.002 2.302 1.00 86.62 71 HIS A O 1
ATOM 530 N N . ALA A 1 72 ? -3.863 -0.458 0.691 1.00 88.62 72 ALA A N 1
ATOM 531 C CA . ALA A 1 72 ? -2.432 -0.671 0.522 1.00 88.62 72 ALA A CA 1
ATOM 532 C C . ALA A 1 72 ? -1.649 0.634 0.703 1.00 88.62 72 ALA A C 1
ATOM 534 O O . ALA A 1 72 ? -1.964 1.643 0.073 1.00 88.62 72 ALA A O 1
ATOM 535 N N . LEU A 1 73 ? -0.600 0.581 1.524 1.00 88.19 73 LEU A N 1
ATOM 536 C CA . LEU A 1 73 ? 0.432 1.609 1.651 1.00 88.19 73 LEU A CA 1
ATOM 537 C C . LEU A 1 73 ? 1.757 1.081 1.112 1.00 88.19 73 LEU A C 1
ATOM 539 O O . LEU A 1 73 ? 2.057 -0.102 1.254 1.00 88.19 73 LEU A O 1
ATOM 543 N N . TYR A 1 74 ? 2.556 1.945 0.500 1.00 89.44 74 TYR A N 1
ATOM 544 C CA . TYR A 1 74 ? 3.888 1.600 0.003 1.00 89.44 74 TYR A CA 1
ATOM 545 C C . TYR A 1 74 ? 4.706 2.864 -0.256 1.00 89.44 74 TYR A C 1
ATOM 547 O O . TYR A 1 74 ? 4.163 3.953 -0.427 1.00 89.44 74 TYR A O 1
ATOM 555 N N . VAL A 1 75 ? 6.026 2.718 -0.308 1.00 89.88 75 VAL A N 1
ATOM 556 C CA . VAL A 1 75 ? 6.960 3.842 -0.422 1.00 89.88 75 VAL A CA 1
ATOM 557 C C . VAL A 1 75 ? 7.713 3.803 -1.738 1.00 89.88 75 VAL A C 1
ATOM 559 O O . VAL A 1 75 ? 8.319 2.784 -2.075 1.00 89.88 75 VAL A O 1
ATOM 562 N N . SER A 1 76 ? 7.734 4.929 -2.448 1.00 92.06 76 SER A N 1
ATOM 563 C CA . SER A 1 76 ? 8.686 5.179 -3.532 1.00 92.06 76 SER A CA 1
ATOM 564 C C . SER A 1 76 ? 10.015 5.655 -2.965 1.00 92.06 76 SER A C 1
ATOM 566 O O . SER A 1 76 ? 10.056 6.618 -2.203 1.00 92.06 76 SER A O 1
ATOM 568 N N . THR A 1 77 ? 11.115 5.015 -3.364 1.00 86.62 77 THR A N 1
ATOM 569 C CA . THR A 1 77 ? 12.465 5.475 -2.996 1.00 86.62 77 THR A CA 1
ATOM 570 C C . THR A 1 77 ? 13.081 6.417 -4.027 1.00 86.62 77 THR A C 1
ATOM 572 O O . THR A 1 77 ? 14.079 7.061 -3.723 1.00 86.62 77 THR A O 1
ATOM 575 N N . SER A 1 78 ? 12.525 6.497 -5.243 1.00 85.38 78 SER A N 1
ATOM 576 C CA . SER A 1 78 ? 13.044 7.373 -6.310 1.00 85.38 78 SER A CA 1
ATOM 577 C C . SER A 1 78 ? 12.683 8.848 -6.086 1.00 85.38 78 SER A C 1
ATOM 579 O O . SER A 1 78 ? 13.403 9.738 -6.521 1.00 85.38 78 SER A O 1
ATOM 581 N N . GLY A 1 79 ? 11.589 9.100 -5.372 1.00 85.12 79 GLY A N 1
ATOM 582 C CA . GLY A 1 79 ? 11.224 10.387 -4.792 1.00 85.12 79 GLY A CA 1
ATOM 583 C C . GLY A 1 79 ? 10.522 10.053 -3.483 1.00 85.12 79 GLY A C 1
ATOM 584 O O . GLY A 1 79 ? 9.398 9.560 -3.582 1.00 85.12 79 GLY A O 1
ATOM 585 N N . PRO A 1 80 ? 11.195 10.177 -2.318 1.00 86.12 80 PRO A N 1
ATOM 586 C CA . PRO A 1 80 ? 10.685 9.712 -1.028 1.00 86.12 80 PRO A CA 1
ATOM 587 C C . PRO A 1 80 ? 9.236 10.136 -0.802 1.00 86.12 80 PRO A C 1
ATOM 589 O O . PRO A 1 80 ? 8.947 11.303 -0.555 1.00 86.12 80 PRO A O 1
ATOM 592 N N . GLN A 1 81 ? 8.325 9.180 -0.959 1.00 89.00 81 GLN A N 1
ATOM 593 C CA . GLN A 1 81 ? 6.892 9.427 -0.934 1.00 89.00 81 GLN A CA 1
ATOM 594 C C . GLN A 1 81 ? 6.167 8.149 -0.527 1.00 89.00 81 GLN A C 1
ATOM 596 O O . GLN A 1 81 ? 6.304 7.101 -1.167 1.00 89.00 81 GLN A O 1
ATOM 601 N N . LEU A 1 82 ? 5.351 8.269 0.513 1.00 86.06 82 LEU A N 1
ATOM 602 C CA . LEU A 1 82 ? 4.344 7.304 0.909 1.00 86.06 82 LEU A CA 1
ATOM 603 C C . LEU A 1 82 ? 3.121 7.476 0.010 1.00 86.06 82 LEU A C 1
ATOM 605 O O . LEU A 1 82 ? 2.568 8.576 -0.100 1.00 86.06 82 LEU A O 1
ATOM 609 N N . TYR A 1 83 ? 2.705 6.379 -0.606 1.00 89.25 83 TYR A N 1
ATOM 610 C CA . TYR A 1 83 ? 1.522 6.292 -1.445 1.00 89.25 83 TYR A CA 1
ATOM 611 C C . TYR A 1 83 ? 0.481 5.358 -0.843 1.00 89.25 83 TYR A C 1
ATOM 613 O O . TYR A 1 83 ? 0.813 4.389 -0.159 1.00 89.25 83 TYR A O 1
ATOM 621 N N . TYR A 1 84 ? -0.776 5.649 -1.166 1.00 88.50 84 TYR A N 1
ATOM 622 C CA . TYR A 1 84 ? -1.948 4.858 -0.830 1.00 88.50 84 TYR A CA 1
ATOM 623 C C . TYR A 1 84 ? -2.733 4.459 -2.085 1.00 88.50 84 TYR A C 1
ATOM 625 O O . TYR A 1 84 ? -2.893 5.271 -3.005 1.00 88.50 84 TYR A O 1
ATOM 633 N N . LYS A 1 85 ? -3.265 3.229 -2.084 1.00 91.00 85 LYS A N 1
ATOM 634 C CA . LYS A 1 85 ? -4.277 2.741 -3.034 1.00 91.00 85 LYS A CA 1
ATOM 635 C C . LYS A 1 85 ? -5.326 1.887 -2.332 1.00 91.00 85 LYS A C 1
ATOM 637 O O . LYS A 1 85 ? -4.986 1.096 -1.449 1.00 91.00 85 LYS A O 1
ATOM 642 N N . MET A 1 86 ? -6.571 1.988 -2.786 1.00 88.94 86 MET A N 1
ATOM 643 C CA . MET A 1 86 ? -7.658 1.113 -2.364 1.00 88.94 86 MET A CA 1
ATOM 644 C C . MET A 1 86 ? -8.008 0.111 -3.464 1.00 88.94 86 MET A C 1
ATOM 646 O O . MET A 1 86 ? -7.888 0.406 -4.651 1.00 88.94 86 MET A O 1
ATOM 650 N N . ARG A 1 87 ? -8.469 -1.074 -3.070 1.00 91.75 87 ARG A N 1
ATOM 651 C CA . ARG A 1 87 ? -9.173 -2.020 -3.932 1.00 91.75 87 ARG A CA 1
ATOM 652 C C . ARG A 1 87 ? -10.618 -2.086 -3.477 1.00 91.75 87 ARG A C 1
ATOM 654 O O . ARG A 1 87 ? -10.886 -2.585 -2.385 1.00 91.75 87 ARG A O 1
ATOM 661 N N . SER A 1 88 ? -11.531 -1.629 -4.318 1.00 87.31 88 SER A N 1
ATOM 662 C CA . SER A 1 88 ? -12.974 -1.713 -4.088 1.00 87.31 88 SER A CA 1
ATOM 663 C C . SER A 1 88 ? -13.641 -2.317 -5.321 1.00 87.31 88 SER A C 1
ATOM 665 O O . SER A 1 88 ? -13.128 -2.204 -6.434 1.00 87.31 88 SER A O 1
ATOM 667 N N . GLY A 1 89 ? -14.723 -3.074 -5.128 1.00 88.38 89 GLY A N 1
ATOM 668 C CA . GLY A 1 89 ? -15.449 -3.695 -6.245 1.00 88.38 89 GLY A CA 1
ATOM 669 C C . GLY A 1 89 ? -14.625 -4.652 -7.124 1.00 88.38 89 GLY A C 1
ATOM 670 O O . GLY A 1 89 ? -15.009 -4.913 -8.257 1.00 88.38 89 GLY A O 1
ATOM 671 N N . GLY A 1 90 ? -13.494 -5.175 -6.633 1.00 89.00 90 GLY A N 1
ATOM 672 C CA . GLY A 1 90 ? -12.638 -6.090 -7.398 1.00 89.00 90 GLY A CA 1
ATOM 673 C C . GLY A 1 90 ? -11.443 -5.447 -8.107 1.00 89.00 90 GLY A C 1
ATOM 674 O O . GLY A 1 90 ? -10.620 -6.172 -8.655 1.00 89.00 90 GLY A O 1
ATOM 675 N N . THR A 1 91 ? -11.304 -4.120 -8.082 1.00 92.06 91 THR A N 1
ATOM 676 C CA . THR A 1 91 ? -10.255 -3.403 -8.825 1.00 92.06 91 THR A CA 1
ATOM 677 C C . THR A 1 91 ? -9.515 -2.409 -7.946 1.00 92.06 91 THR A C 1
ATOM 679 O O . THR A 1 91 ? -10.110 -1.807 -7.055 1.00 92.06 91 THR A O 1
ATOM 682 N N . TRP A 1 92 ? -8.216 -2.231 -8.195 1.00 94.00 92 TRP A N 1
ATOM 683 C CA . TRP A 1 92 ? -7.422 -1.179 -7.559 1.00 94.00 92 TRP A CA 1
ATOM 684 C C . TRP A 1 92 ? -7.736 0.182 -8.176 1.00 94.00 92 TRP A C 1
ATOM 686 O O . TRP A 1 92 ? -7.919 0.273 -9.390 1.00 94.00 92 TRP A O 1
ATOM 696 N N . ASP A 1 93 ? -7.708 1.234 -7.360 1.00 90.75 93 ASP A N 1
ATOM 697 C CA . ASP A 1 93 ? -7.830 2.610 -7.838 1.00 90.75 93 ASP A CA 1
ATOM 698 C C . ASP A 1 93 ? -6.817 2.885 -8.967 1.00 90.75 93 ASP A C 1
ATOM 700 O O . ASP A 1 93 ? -5.681 2.396 -8.928 1.00 90.75 93 ASP A O 1
ATOM 704 N N . PRO A 1 94 ? -7.171 3.671 -9.992 1.00 90.69 94 PRO A N 1
ATOM 705 C CA . PRO A 1 94 ? -6.270 3.927 -11.115 1.00 90.69 94 PRO A CA 1
ATOM 706 C C . PRO A 1 94 ? -5.109 4.856 -10.736 1.00 90.69 94 PRO A C 1
ATOM 708 O O . PRO A 1 94 ? -4.039 4.797 -11.342 1.00 90.69 94 PRO A O 1
ATOM 711 N N . LEU A 1 95 ? -5.308 5.704 -9.725 1.00 88.88 95 LEU A N 1
ATOM 712 C CA . LEU A 1 95 ? -4.335 6.689 -9.270 1.00 88.88 95 LEU A CA 1
ATOM 713 C C . LEU A 1 95 ? -3.749 6.293 -7.914 1.00 88.88 95 LEU A C 1
ATOM 715 O O . LEU A 1 95 ? -4.396 5.641 -7.098 1.00 88.88 95 LEU A O 1
ATOM 719 N N . ARG A 1 96 ? -2.506 6.715 -7.682 1.00 87.44 96 ARG A N 1
ATOM 720 C CA . ARG A 1 96 ? -1.844 6.641 -6.377 1.00 87.44 96 ARG A CA 1
ATOM 721 C C . ARG A 1 96 ? -2.089 7.940 -5.619 1.00 87.44 96 ARG A C 1
ATOM 723 O O . ARG A 1 96 ? -1.883 9.016 -6.178 1.00 87.44 96 ARG A O 1
ATOM 730 N N . THR A 1 97 ? -2.492 7.844 -4.358 1.00 86.62 97 THR A N 1
ATOM 731 C CA . THR A 1 97 ? -2.707 9.020 -3.505 1.00 86.62 97 THR A CA 1
ATOM 732 C C . THR A 1 97 ? -1.437 9.293 -2.700 1.00 86.62 97 THR A C 1
ATOM 734 O O . THR A 1 97 ? -1.016 8.401 -1.959 1.00 86.62 97 THR A O 1
ATOM 737 N N . PRO A 1 98 ? -0.780 10.460 -2.836 1.00 86.00 98 PRO A N 1
ATOM 738 C CA . PRO A 1 98 ? 0.344 10.815 -1.979 1.00 86.00 98 PRO A CA 1
ATOM 739 C C .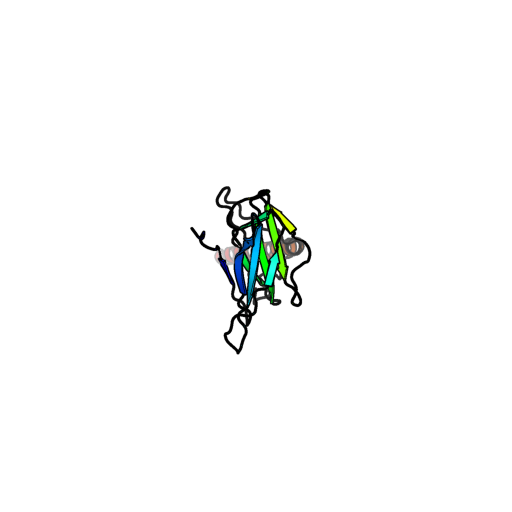 PRO A 1 98 ? -0.164 11.084 -0.559 1.00 86.00 98 PRO A C 1
ATOM 741 O O . PRO A 1 98 ? -1.082 11.875 -0.365 1.00 86.00 98 PRO A O 1
ATOM 744 N N . VAL A 1 99 ? 0.426 10.412 0.425 1.00 82.38 99 VAL A N 1
ATOM 745 C CA . VAL A 1 99 ? 0.062 10.561 1.843 1.00 82.38 99 VAL A CA 1
ATOM 746 C C . VAL A 1 99 ? 1.075 11.440 2.570 1.00 82.38 99 VAL A C 1
ATOM 748 O O . VAL A 1 99 ? 0.692 12.314 3.338 1.00 82.38 99 VAL A O 1
ATOM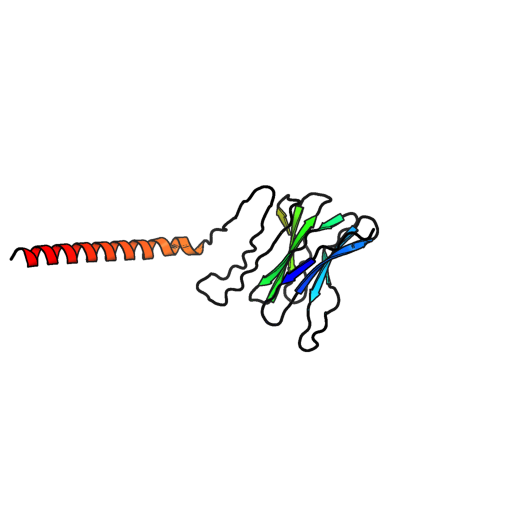 751 N N . ASP A 1 100 ? 2.369 11.207 2.335 1.00 79.00 100 ASP A N 1
ATOM 752 C CA . ASP A 1 100 ? 3.449 11.871 3.068 1.00 79.00 100 ASP A CA 1
ATOM 753 C C . ASP A 1 100 ? 4.804 11.751 2.352 1.00 79.00 100 ASP A C 1
ATOM 755 O O . ASP A 1 100 ? 5.075 10.741 1.706 1.00 79.00 100 ASP A O 1
ATOM 759 N N . ALA A 1 101 ? 5.685 12.737 2.501 1.00 84.19 101 ALA A N 1
ATOM 760 C CA . ALA A 1 101 ? 7.033 12.722 1.931 1.00 84.19 101 ALA A CA 1
ATOM 761 C C . ALA A 1 101 ? 8.007 11.947 2.842 1.00 84.19 101 ALA A C 1
ATOM 763 O O . ALA A 1 101 ? 8.881 12.522 3.488 1.00 84.19 101 ALA A O 1
ATOM 764 N N . SER A 1 102 ? 7.825 10.628 2.940 1.00 75.06 102 SER A N 1
ATOM 765 C CA . SER A 1 102 ? 8.600 9.753 3.828 1.00 75.06 102 SER A CA 1
ATOM 766 C C . SER A 1 102 ? 9.164 8.542 3.086 1.00 75.06 102 SER A C 1
ATOM 768 O O . SER A 1 102 ? 8.546 8.020 2.158 1.00 75.06 102 SER A O 1
ATOM 770 N N . SER A 1 103 ? 10.340 8.084 3.523 1.00 76.88 103 SER A N 1
ATOM 771 C CA . SER A 1 103 ? 10.951 6.820 3.098 1.00 76.88 103 SER A CA 1
ATOM 772 C C . SER A 1 103 ? 10.873 5.707 4.156 1.00 76.88 103 SER A C 1
ATOM 774 O O . SER A 1 103 ? 11.544 4.685 4.005 1.00 76.88 103 SER A O 1
ATOM 776 N N . ASP A 1 104 ? 10.116 5.913 5.239 1.00 75.88 104 ASP A N 1
ATOM 777 C CA . ASP A 1 104 ? 10.028 4.972 6.364 1.00 75.88 104 ASP A CA 1
ATOM 778 C C . ASP A 1 104 ? 9.199 3.720 6.003 1.00 75.88 104 ASP A C 1
ATOM 780 O O . ASP A 1 104 ? 8.655 3.593 4.910 1.00 75.88 104 ASP A O 1
ATOM 784 N N . SER A 1 105 ? 9.139 2.737 6.906 1.00 74.75 105 SER A N 1
ATOM 785 C CA . SER A 1 105 ? 8.416 1.477 6.685 1.00 74.75 105 SER A CA 1
ATOM 786 C C . SER A 1 105 ? 6.971 1.557 7.188 1.00 74.75 105 SER A C 1
ATOM 788 O O . SER A 1 105 ? 6.766 1.397 8.394 1.00 74.75 105 SER A O 1
ATOM 790 N N . PRO A 1 106 ? 5.953 1.756 6.327 1.00 74.19 106 PRO A N 1
ATOM 791 C CA . PRO A 1 106 ? 4.583 1.827 6.792 1.00 74.19 106 PRO A CA 1
ATOM 792 C C . PRO A 1 106 ? 4.030 0.516 7.316 1.00 74.19 106 PRO A C 1
ATOM 794 O O . PRO A 1 106 ? 4.104 -0.534 6.681 1.00 74.19 106 PRO A O 1
ATOM 797 N N . SER A 1 107 ? 3.385 0.619 8.473 1.00 74.44 107 SER A N 1
ATOM 798 C CA . SER A 1 107 ? 2.316 -0.272 8.888 1.00 74.44 107 SER A CA 1
ATOM 799 C C . SER A 1 107 ? 0.978 0.403 8.595 1.00 74.44 107 SER A C 1
ATOM 801 O O . SER A 1 107 ? 0.860 1.614 8.728 1.00 74.44 107 SER A O 1
ATOM 803 N N . ILE A 1 108 ? -0.021 -0.358 8.161 1.00 74.62 108 ILE A N 1
ATOM 804 C CA . ILE A 1 108 ? -1.420 0.053 8.207 1.00 74.62 108 ILE A CA 1
ATOM 805 C C . ILE A 1 108 ? -2.146 -0.922 9.121 1.00 74.62 108 ILE A C 1
ATOM 807 O O . ILE A 1 108 ? -2.097 -2.134 8.925 1.00 74.62 108 ILE A O 1
ATOM 811 N N . MET A 1 109 ? -2.823 -0.396 10.134 1.00 67.81 109 MET A N 1
ATOM 812 C CA . MET A 1 109 ? -3.828 -1.149 10.874 1.00 67.81 109 MET A CA 1
ATOM 813 C C . MET A 1 109 ? -5.189 -0.650 10.419 1.00 67.81 109 MET A C 1
ATOM 815 O O . MET A 1 109 ? -5.534 0.492 10.699 1.00 67.81 109 MET A O 1
ATOM 819 N N . VAL A 1 110 ? -5.957 -1.494 9.735 1.00 67.38 110 VAL A N 1
ATOM 820 C CA . VAL A 1 110 ? -7.360 -1.199 9.438 1.00 67.38 110 VAL A CA 1
ATOM 821 C C . VAL A 1 110 ? -8.193 -1.864 10.524 1.00 67.38 110 VAL A C 1
ATOM 823 O O . VAL A 1 110 ? -8.184 -3.088 10.666 1.00 67.38 110 VAL A O 1
ATOM 826 N N . ARG A 1 111 ? -8.860 -1.060 11.354 1.00 60.81 111 ARG A N 1
ATOM 827 C CA . ARG A 1 111 ? -9.823 -1.584 12.322 1.00 60.81 111 ARG A CA 1
ATOM 828 C C . ARG A 1 111 ? -11.087 -1.960 11.559 1.00 60.81 111 ARG A C 1
ATOM 830 O O . ARG A 1 111 ? -11.634 -1.142 10.830 1.00 60.81 111 ARG A O 1
ATOM 837 N N . ALA A 1 112 ? -11.575 -3.172 11.777 1.00 53.84 112 ALA A N 1
ATOM 838 C CA . ALA A 1 112 ? -12.930 -3.536 11.410 1.00 53.84 112 ALA A CA 1
ATOM 839 C C . ALA A 1 112 ? -13.805 -3.428 12.665 1.00 53.84 112 ALA A C 1
ATOM 841 O O . ALA A 1 112 ? -13.802 -4.359 13.475 1.00 53.84 112 ALA A O 1
ATOM 842 N N . PRO A 1 113 ? -14.493 -2.297 12.905 1.00 51.91 113 PRO A N 1
ATOM 843 C CA . PRO A 1 113 ? -15.454 -2.239 13.987 1.00 51.91 113 PRO A CA 1
ATOM 844 C C . PRO A 1 113 ? -16.607 -3.176 13.618 1.00 51.91 113 PRO A C 1
ATOM 846 O O . PRO A 1 113 ? -17.338 -2.959 12.656 1.00 51.91 113 PRO A O 1
ATOM 849 N N . ASN A 1 114 ? -16.746 -4.251 14.384 1.00 53.03 114 ASN A N 1
ATOM 850 C CA . ASN A 1 114 ? -17.958 -5.064 14.436 1.00 53.03 114 ASN A CA 1
ATOM 851 C C . ASN A 1 114 ? -19.010 -4.445 15.379 1.00 53.03 114 ASN A C 1
ATOM 853 O O . ASN A 1 114 ? -19.994 -5.099 15.710 1.00 53.03 114 ASN A O 1
ATOM 857 N N . ASP A 1 115 ? -18.790 -3.203 15.819 1.00 51.34 115 ASP A N 1
ATOM 858 C CA . ASP A 1 115 ? -19.588 -2.487 16.806 1.00 51.34 115 ASP A CA 1
ATOM 859 C C . ASP A 1 115 ? -19.722 -1.014 16.383 1.00 51.34 115 ASP A C 1
ATOM 861 O O . ASP A 1 115 ? -18.724 -0.322 16.164 1.00 51.34 115 ASP A O 1
ATOM 865 N N . ALA A 1 116 ? -20.968 -0.547 16.266 1.00 53.19 116 ALA A N 1
ATOM 866 C CA . ALA A 1 116 ? -21.326 0.814 15.866 1.00 53.19 116 ALA A CA 1
ATOM 867 C C . ALA A 1 116 ? -20.834 1.892 16.854 1.00 53.19 116 ALA A C 1
ATOM 869 O O . ALA A 1 116 ? -20.782 3.068 16.504 1.00 53.19 116 ALA A O 1
ATOM 870 N N . SER A 1 117 ? -20.430 1.497 18.065 1.00 54.81 117 SER A N 1
ATOM 871 C CA . SER A 1 117 ? -19.949 2.389 19.126 1.00 54.81 117 SER A CA 1
ATOM 872 C C . SER A 1 117 ? -18.577 3.017 18.840 1.00 54.81 117 SER A C 1
ATOM 874 O O . SER A 1 117 ? -18.216 4.004 19.476 1.00 54.81 117 SER A O 1
ATOM 876 N N . TYR A 1 118 ? -17.801 2.459 17.901 1.00 48.25 118 TYR A N 1
ATOM 877 C CA . TYR A 1 118 ? -16.414 2.869 17.627 1.00 48.25 118 TYR A CA 1
ATOM 878 C C . TYR A 1 118 ? -16.225 3.630 16.302 1.00 48.25 118 TYR A C 1
ATOM 880 O O . TYR A 1 118 ? -15.087 3.819 15.872 1.00 48.25 118 TYR A O 1
ATOM 888 N N . GLY A 1 119 ? -17.318 4.084 15.679 1.00 47.06 119 GLY A N 1
ATOM 889 C CA . GLY A 1 119 ? -17.300 4.838 14.421 1.00 47.06 119 GLY A CA 1
ATOM 890 C C . GLY A 1 119 ? -17.249 3.954 13.169 1.00 47.06 119 GLY A C 1
ATOM 891 O O . GLY A 1 119 ? -16.968 2.758 13.231 1.00 47.06 119 GLY A O 1
ATOM 892 N N . VAL A 1 120 ? -17.562 4.543 12.012 1.00 46.44 120 VAL A N 1
ATOM 893 C CA . VAL A 1 120 ? -17.547 3.867 10.696 1.00 46.44 120 VAL A CA 1
ATOM 894 C C . VAL A 1 120 ? -16.228 4.045 9.937 1.00 46.44 120 VAL A C 1
ATOM 896 O O . VAL A 1 120 ? -16.052 3.444 8.875 1.00 46.44 120 VAL A O 1
ATOM 899 N N . ASP A 1 121 ? -15.306 4.834 10.490 1.00 43.72 121 ASP A N 1
ATOM 900 C CA . ASP A 1 121 ? -14.071 5.233 9.828 1.00 43.72 121 ASP A CA 1
ATOM 901 C C . ASP A 1 121 ? -12.999 4.137 9.866 1.00 43.72 121 ASP A C 1
ATOM 903 O O . ASP A 1 121 ? -12.494 3.725 10.915 1.00 43.72 121 ASP A O 1
ATOM 907 N N . ALA A 1 122 ? -12.598 3.698 8.673 1.00 50.38 122 ALA A N 1
ATOM 908 C CA . ALA A 1 122 ? -11.410 2.889 8.451 1.00 50.38 122 ALA A CA 1
ATOM 909 C C . ALA A 1 122 ? -10.159 3.785 8.539 1.00 50.38 122 ALA A C 1
ATOM 911 O O . ALA A 1 122 ? -9.626 4.248 7.535 1.00 50.38 122 ALA A O 1
ATOM 912 N N . GLY A 1 123 ? -9.694 4.067 9.756 1.00 52.03 123 GLY A N 1
ATOM 913 C CA . GLY A 1 123 ? -8.457 4.819 9.978 1.00 52.03 123 GLY A CA 1
ATOM 914 C C . GLY A 1 123 ? -7.225 3.917 9.898 1.00 52.03 123 GLY A C 1
ATOM 915 O O . GLY A 1 123 ? -7.070 3.020 10.723 1.00 52.03 123 GLY A O 1
ATOM 916 N N . GLY A 1 124 ? -6.338 4.156 8.930 1.00 50.53 124 GLY A N 1
ATOM 917 C CA . GLY A 1 124 ? -5.020 3.527 8.875 1.00 50.53 124 GLY A CA 1
ATOM 918 C C . GLY A 1 124 ? -4.035 4.230 9.810 1.00 50.53 124 GLY A C 1
ATOM 919 O O . GLY A 1 124 ? -3.647 5.364 9.550 1.00 50.53 124 GLY A O 1
ATOM 920 N N . LEU A 1 125 ? -3.604 3.570 10.887 1.00 53.69 125 LEU A N 1
ATOM 921 C CA . LEU A 1 125 ? -2.469 4.045 11.690 1.00 53.69 125 LEU A CA 1
ATOM 922 C C . LEU A 1 125 ? -1.162 3.718 10.959 1.00 53.69 125 LEU A C 1
ATOM 924 O O . LEU A 1 125 ? -0.893 2.540 10.739 1.00 53.69 125 LEU A O 1
ATOM 928 N N . TYR A 1 126 ? -0.371 4.743 10.625 1.00 58.19 126 TYR A N 1
ATOM 929 C CA . TYR A 1 126 ? 0.980 4.621 10.065 1.00 58.19 126 TYR A CA 1
ATOM 930 C C . TYR A 1 126 ? 2.041 5.014 11.095 1.00 58.19 126 TYR A C 1
ATOM 932 O O . TYR A 1 126 ? 1.911 6.033 11.771 1.00 58.19 126 TYR A O 1
ATOM 940 N N . TRP A 1 127 ? 3.096 4.202 11.210 1.00 53.75 127 TRP A N 1
ATOM 941 C CA . TRP A 1 127 ? 4.237 4.451 12.090 1.00 53.75 127 TRP A CA 1
ATOM 942 C C . TRP A 1 127 ? 5.470 4.925 11.307 1.00 53.75 127 TRP A C 1
ATOM 944 O O . TRP A 1 127 ? 5.926 4.242 10.392 1.00 53.75 127 TRP A O 1
ATOM 954 N N . LYS A 1 128 ? 6.037 6.070 11.704 1.00 56.31 128 LYS A N 1
ATOM 955 C CA . LYS A 1 128 ? 7.323 6.592 11.213 1.00 56.31 128 LYS A CA 1
ATOM 956 C C . LYS A 1 128 ? 8.404 6.314 12.254 1.00 56.31 128 LYS A C 1
ATOM 958 O O . LYS A 1 128 ? 8.256 6.715 13.406 1.00 56.31 128 LYS A O 1
ATOM 963 N N . GLY A 1 129 ? 9.501 5.672 11.857 1.00 51.16 129 GLY A N 1
ATOM 964 C CA . GLY A 1 129 ? 10.635 5.422 12.754 1.00 51.16 129 GLY A CA 1
ATOM 965 C C . GLY A 1 129 ? 11.469 6.678 13.032 1.00 51.16 129 GLY A C 1
ATOM 966 O O . GLY A 1 129 ? 12.151 6.749 14.050 1.00 51.16 129 GLY A O 1
ATOM 967 N N . SER A 1 130 ? 11.405 7.674 12.140 1.00 55.84 130 SER A N 1
ATOM 968 C CA . SER A 1 130 ? 12.219 8.897 12.198 1.00 55.84 130 SER A CA 1
ATOM 969 C C . SER A 1 130 ? 11.606 10.033 13.032 1.00 55.84 130 SER A C 1
ATOM 971 O O . SER A 1 130 ? 12.329 10.874 13.559 1.00 55.84 130 SER A O 1
ATOM 973 N N . THR A 1 131 ? 10.281 10.065 13.185 1.00 51.12 131 THR A N 1
ATOM 974 C CA . THR A 1 131 ? 9.548 11.020 14.034 1.00 51.12 131 THR A CA 1
ATOM 975 C C . THR A 1 131 ? 8.258 10.355 14.493 1.00 51.12 131 THR A C 1
ATOM 977 O O . THR A 1 131 ? 7.285 10.288 13.745 1.00 51.12 131 THR A O 1
ATOM 980 N N . SER A 1 132 ? 8.243 9.833 15.718 1.00 41.66 132 SER A N 1
ATOM 981 C CA . SER A 1 132 ? 7.050 9.237 16.322 1.00 41.66 132 SER A CA 1
ATOM 982 C C . SER A 1 132 ? 5.920 10.270 16.391 1.00 41.66 132 SER A C 1
ATOM 984 O O . SER A 1 132 ? 5.866 11.076 17.317 1.00 41.66 132 SER A O 1
ATOM 986 N N . GLN A 1 133 ? 5.018 10.267 15.414 1.00 42.94 133 GLN A N 1
ATOM 987 C CA . GLN A 1 133 ? 3.810 11.087 15.413 1.00 42.94 133 GLN A CA 1
ATOM 988 C C . GLN A 1 133 ? 2.613 10.178 15.152 1.00 42.94 133 GLN A C 1
ATOM 990 O O . GLN A 1 133 ? 2.527 9.515 14.123 1.00 42.94 133 GLN A O 1
ATOM 995 N N . THR A 1 134 ? 1.710 10.117 16.130 1.00 41.50 134 THR A N 1
ATOM 996 C CA . THR A 1 134 ? 0.392 9.491 15.987 1.00 41.50 134 THR A CA 1
ATOM 997 C C . THR A 1 134 ? -0.584 10.602 15.634 1.00 41.50 134 THR A C 1
ATOM 999 O O . THR A 1 134 ? -0.791 11.505 16.441 1.00 41.50 134 THR A O 1
ATOM 1002 N N . TYR A 1 135 ? -1.154 10.563 14.433 1.00 39.25 135 TYR A N 1
ATOM 1003 C CA . TYR A 1 135 ? -2.207 11.495 14.047 1.00 39.25 135 TYR A CA 1
ATOM 1004 C C . TYR A 1 135 ? -3.560 10.890 14.410 1.00 39.25 135 TYR A C 1
ATOM 1006 O O . TYR A 1 135 ? -3.923 9.820 13.925 1.00 39.25 135 TYR A O 1
ATOM 1014 N N . PHE A 1 136 ? -4.298 11.582 15.273 1.00 39.97 136 PHE A N 1
ATOM 1015 C CA . PHE A 1 136 ? -5.714 11.331 15.497 1.00 39.97 136 PHE A CA 1
ATOM 1016 C C . PHE A 1 136 ? -6.477 12.284 14.581 1.00 39.97 136 PHE A C 1
ATOM 1018 O O . PHE A 1 136 ? -6.393 13.500 14.749 1.00 39.97 136 PHE A O 1
ATOM 1025 N N . TYR A 1 137 ? -7.179 11.752 13.584 1.00 35.75 137 TYR A N 1
ATOM 1026 C CA . TYR A 1 137 ? -8.123 12.562 12.824 1.00 35.75 137 TYR A CA 1
ATOM 1027 C C . TYR A 1 137 ? -9.337 12.839 13.712 1.00 35.75 137 TYR A C 1
ATOM 1029 O O . TYR A 1 137 ? -9.901 11.924 14.312 1.00 35.75 137 TYR A O 1
ATOM 1037 N N . HIS A 1 138 ? -9.693 14.117 13.837 1.00 33.12 138 HIS A N 1
ATOM 1038 C CA . HIS A 1 138 ? -10.897 14.537 14.539 1.00 33.12 138 HIS A CA 1
ATOM 1039 C C . HIS A 1 138 ? -12.130 14.183 13.709 1.00 33.12 138 HIS A C 1
ATOM 1041 O O . HIS A 1 138 ? -12.215 14.542 12.536 1.00 33.12 138 HIS A O 1
ATOM 1047 N N . ILE A 1 139 ? -13.080 13.505 14.349 1.00 34.69 139 ILE A N 1
ATOM 1048 C CA . ILE A 1 139 ? -14.382 13.166 13.783 1.00 34.69 139 ILE A CA 1
ATOM 1049 C C . ILE A 1 139 ? -15.348 14.337 14.077 1.00 34.69 139 ILE A C 1
ATOM 1051 O O . ILE A 1 139 ? -15.578 14.624 15.257 1.00 34.69 139 ILE A O 1
ATOM 1055 N N . PRO A 1 140 ? -15.910 15.027 13.062 1.00 39.88 140 PRO A N 1
ATOM 1056 C CA . PRO A 1 140 ? -16.745 16.218 13.264 1.00 39.88 140 PRO A CA 1
ATOM 1057 C C . PRO A 1 140 ? -18.052 15.959 14.030 1.00 39.88 140 PRO A C 1
ATOM 1059 O O . PRO A 1 140 ? -18.570 16.868 14.672 1.00 39.88 140 PRO A O 1
ATOM 1062 N N . GLU A 1 141 ? -18.590 14.733 14.015 1.00 44.25 141 GLU A N 1
ATOM 1063 C CA . GLU A 1 141 ? -19.895 14.430 14.630 1.00 44.25 141 GLU A CA 1
ATOM 1064 C C . GLU A 1 141 ? -19.939 14.486 16.170 1.00 44.25 141 GLU A C 1
ATOM 1066 O O . GLU A 1 141 ? -21.012 14.336 16.753 1.00 44.25 141 GLU A O 1
ATOM 1071 N N . PHE A 1 142 ? -18.815 14.745 16.852 1.00 42.69 142 PHE A N 1
ATOM 1072 C CA . PHE A 1 142 ? -18.783 14.873 18.314 1.00 42.69 142 PHE A CA 1
ATOM 1073 C C . PHE A 1 142 ? -18.891 16.311 18.848 1.00 42.69 142 PHE A C 1
ATOM 1075 O O . PHE A 1 142 ? -19.038 16.461 20.061 1.00 42.69 142 PHE A O 1
ATOM 1082 N N . GLU A 1 143 ? -18.895 17.362 18.014 1.00 52.59 143 GLU A N 1
ATOM 1083 C CA . GLU A 1 143 ? -19.157 18.731 18.512 1.00 52.59 143 GLU A CA 1
ATOM 1084 C C . GLU A 1 143 ? -20.588 18.883 19.066 1.00 52.59 143 GLU A C 1
ATOM 1086 O O . GLU A 1 143 ? -20.792 19.500 20.112 1.00 52.59 143 GLU A O 1
ATOM 1091 N N . GLU A 1 144 ? -21.566 18.215 18.449 1.00 53.53 144 GLU A N 1
ATOM 1092 C CA . GLU A 1 144 ? -22.982 18.242 18.858 1.00 53.53 144 GLU A CA 1
ATOM 1093 C C . GLU A 1 144 ? -23.268 17.420 20.135 1.00 53.53 144 GLU A C 1
ATOM 1095 O O . GLU A 1 144 ? -24.293 17.601 20.793 1.00 53.53 144 GLU A O 1
ATOM 1100 N N . VAL A 1 145 ? -22.356 16.526 20.544 1.00 53.22 145 VAL A N 1
ATOM 1101 C CA . VAL A 1 145 ? -22.545 15.644 21.717 1.00 53.22 145 VAL A CA 1
ATOM 1102 C C . VAL A 1 145 ? -22.002 16.280 23.011 1.00 53.22 145 VAL A C 1
ATOM 1104 O O . VAL A 1 145 ? -22.381 15.889 24.119 1.00 53.22 145 VAL A O 1
ATOM 1107 N N . ILE A 1 146 ? -21.172 17.324 22.903 1.00 57.44 146 ILE A N 1
ATOM 1108 C CA . ILE A 1 146 ? -20.568 18.020 24.054 1.00 57.44 146 ILE A CA 1
ATOM 1109 C C . ILE A 1 146 ? -21.636 18.694 24.927 1.00 57.44 146 ILE A C 1
ATOM 1111 O O . ILE A 1 146 ? -21.594 18.587 26.156 1.00 57.44 146 ILE A O 1
ATOM 1115 N N . LEU A 1 147 ? -22.622 19.351 24.313 1.00 62.22 147 LEU A N 1
ATOM 1116 C CA . LEU A 1 147 ? -23.685 20.066 25.024 1.00 62.22 147 LEU A CA 1
ATOM 1117 C C . LEU A 1 147 ? -24.614 19.144 25.843 1.00 62.22 147 LEU A C 1
ATOM 1119 O O . LEU A 1 147 ? -24.794 19.412 27.038 1.00 62.22 147 LEU A O 1
ATOM 1123 N N . PRO A 1 148 ? -25.170 18.041 25.299 1.00 59.47 148 PRO A N 1
ATOM 1124 C CA . PRO A 1 148 ? -26.003 17.132 26.087 1.00 59.47 148 PRO A CA 1
ATOM 1125 C C . PRO A 1 148 ? -25.223 16.417 27.204 1.00 59.47 148 PRO A C 1
ATOM 1127 O O . PRO A 1 148 ? -25.767 16.220 28.296 1.00 59.47 148 PRO A O 1
ATOM 1130 N N . ILE A 1 149 ? -23.939 16.091 27.003 1.00 70.06 149 ILE A N 1
ATOM 1131 C CA . ILE A 1 149 ? -23.099 15.487 28.053 1.00 70.06 149 ILE A CA 1
ATOM 1132 C C . ILE A 1 149 ? -22.801 16.495 29.172 1.00 70.06 149 ILE A C 1
ATOM 1134 O O . ILE A 1 149 ? -22.988 16.177 30.350 1.00 70.06 149 ILE A O 1
ATOM 1138 N N . ALA A 1 150 ? -22.397 17.725 28.837 1.00 74.75 150 ALA A N 1
ATOM 1139 C CA . ALA A 1 150 ? -22.129 18.769 29.826 1.00 74.75 150 ALA A CA 1
ATOM 1140 C C . ALA A 1 150 ? -23.383 19.117 30.648 1.00 74.75 150 ALA A C 1
ATOM 1142 O O . ALA A 1 150 ? -23.311 19.231 31.876 1.00 74.75 150 ALA A O 1
ATOM 1143 N N . GLY A 1 151 ? -24.548 19.201 29.995 1.00 76.06 151 GLY A N 1
ATOM 1144 C CA . GLY A 1 151 ? -25.837 19.391 30.662 1.00 76.06 151 GLY A CA 1
ATOM 1145 C C . GLY A 1 151 ? -26.166 18.257 31.637 1.00 76.06 151 GLY A C 1
ATOM 1146 O O . GLY A 1 151 ? -26.519 18.509 32.791 1.00 76.06 151 GLY A O 1
ATOM 1147 N N . SER A 1 152 ? -25.962 17.005 31.219 1.00 79.12 152 SER A N 1
ATOM 1148 C CA . SER A 1 152 ? -26.198 15.820 32.056 1.00 79.12 152 SER A CA 1
ATOM 1149 C C . SER A 1 152 ? -25.299 15.796 33.298 1.00 79.12 152 SER A C 1
ATOM 1151 O O . SER A 1 152 ? -25.758 15.492 34.403 1.00 79.12 152 SER A O 1
ATOM 1153 N N . ILE A 1 153 ? -24.028 16.185 33.149 1.00 85.25 153 ILE A N 1
ATOM 1154 C CA . ILE A 1 153 ? -23.070 16.288 34.258 1.00 85.25 153 ILE A CA 1
ATOM 1155 C C . ILE A 1 153 ? -23.475 17.402 35.232 1.00 85.25 153 ILE A C 1
ATOM 1157 O O . ILE A 1 153 ? -23.451 17.192 36.447 1.00 85.25 153 ILE A O 1
ATOM 1161 N N . LEU A 1 154 ? -23.892 18.570 34.734 1.00 85.56 154 LEU A N 1
ATOM 1162 C CA . LEU A 1 154 ? -24.344 19.680 35.580 1.00 85.56 154 LEU A CA 1
ATOM 1163 C C . LEU A 1 154 ? -25.604 19.319 36.378 1.00 85.56 154 LEU A C 1
ATOM 1165 O O . LEU A 1 154 ? -25.665 19.601 37.577 1.00 85.56 154 LEU A O 1
ATOM 1169 N N . VAL A 1 155 ? -26.568 18.628 35.761 1.00 85.56 155 VAL A N 1
ATOM 1170 C CA . VAL A 1 155 ? -27.769 18.124 36.449 1.00 85.56 155 VAL A CA 1
ATOM 1171 C C . VAL A 1 155 ? -27.393 17.101 37.521 1.00 85.56 155 VAL A C 1
ATOM 1173 O O . VAL A 1 155 ? -27.845 17.214 38.662 1.00 85.56 155 VAL A O 1
ATOM 1176 N N . ALA A 1 156 ? -26.512 16.148 37.211 1.00 86.44 156 ALA A N 1
ATOM 1177 C CA . ALA A 1 156 ? -26.044 15.164 38.185 1.00 86.44 156 ALA A CA 1
ATOM 1178 C C . ALA A 1 156 ? -25.329 15.826 39.379 1.00 86.44 156 ALA A C 1
ATOM 1180 O O . ALA A 1 156 ? -25.566 15.466 40.536 1.00 86.44 156 ALA A O 1
ATOM 1181 N N . LEU A 1 157 ? -24.493 16.839 39.127 1.00 88.38 157 LEU A N 1
ATOM 1182 C CA . LEU A 1 157 ? -23.823 17.609 40.176 1.00 88.38 157 LEU A CA 1
ATOM 1183 C C . LEU A 1 157 ? -24.812 18.424 41.017 1.00 88.38 157 LEU A C 1
ATOM 1185 O O . LEU A 1 157 ? -24.671 18.471 42.243 1.00 88.38 157 LEU A O 1
ATOM 1189 N N . PHE A 1 158 ? -25.831 19.021 40.396 1.00 85.62 158 PHE A N 1
ATOM 1190 C CA . PHE A 1 158 ? -26.890 19.748 41.094 1.00 85.62 158 PHE A CA 1
ATOM 1191 C C . PHE A 1 158 ? -27.715 18.821 41.998 1.00 85.62 158 PHE A C 1
ATOM 1193 O O . PHE A 1 158 ? -27.886 19.103 43.187 1.00 85.62 158 PHE A O 1
ATOM 1200 N N . LEU A 1 159 ? -28.141 17.661 41.489 1.00 84.12 159 LEU A N 1
ATOM 1201 C CA . LEU A 1 159 ? -28.862 16.646 42.264 1.00 84.12 159 LEU A CA 1
ATOM 1202 C C . LEU A 1 159 ? -28.009 16.099 43.420 1.00 84.12 159 LEU A C 1
ATOM 1204 O O . LEU A 1 159 ? -28.497 15.929 44.542 1.00 84.12 159 LEU A O 1
ATOM 1208 N N . ARG A 1 160 ? -26.705 15.902 43.197 1.00 80.00 160 ARG A N 1
ATOM 1209 C CA . ARG A 1 160 ? -25.761 15.480 44.244 1.00 80.00 160 ARG A CA 1
ATOM 1210 C C . ARG A 1 160 ? -25.561 16.549 45.321 1.00 80.00 160 ARG A C 1
ATOM 1212 O O . ARG A 1 160 ? -25.416 16.215 46.495 1.00 80.00 160 ARG A O 1
ATOM 1219 N N . ARG A 1 161 ? -25.562 17.836 44.959 1.00 77.81 161 ARG A N 1
ATOM 1220 C CA . ARG A 1 161 ? -25.525 18.940 45.934 1.00 77.81 161 ARG A CA 1
ATOM 1221 C C . ARG A 1 161 ? -26.818 19.011 46.746 1.00 77.81 161 ARG A C 1
ATOM 1223 O O . ARG A 1 161 ? -26.749 19.122 47.967 1.00 77.81 161 ARG A O 1
ATOM 1230 N N . ARG A 1 162 ? -27.977 18.866 46.098 1.00 74.31 162 ARG A N 1
ATOM 1231 C CA . ARG A 1 162 ? -29.289 18.933 46.760 1.00 74.31 162 ARG A CA 1
ATOM 1232 C C . ARG A 1 162 ? -29.493 17.800 47.769 1.00 74.31 162 ARG A C 1
ATOM 1234 O O . ARG A 1 162 ? -29.901 18.046 48.898 1.00 74.31 162 ARG A O 1
ATOM 1241 N N . THR A 1 163 ? -29.123 16.576 47.398 1.00 72.31 163 THR A N 1
ATOM 1242 C CA . THR A 1 163 ? -29.165 15.409 48.302 1.00 72.31 163 THR A CA 1
ATOM 1243 C C . THR A 1 163 ? -28.184 15.518 49.470 1.00 72.31 163 THR A C 1
ATOM 1245 O O . THR A 1 163 ? -28.506 15.098 50.580 1.00 72.31 163 THR A O 1
ATOM 1248 N N . ARG A 1 164 ? -27.001 16.116 49.265 1.00 68.75 164 ARG A N 1
ATOM 1249 C CA . ARG A 1 164 ? -26.054 16.406 50.356 1.00 68.75 164 ARG A CA 1
ATOM 1250 C C . ARG A 1 164 ? -26.567 17.472 51.323 1.00 68.75 164 ARG A C 1
ATOM 1252 O O . ARG A 1 164 ? -26.327 17.327 52.515 1.00 68.75 164 ARG A O 1
ATOM 1259 N N . SER A 1 165 ? -27.258 18.503 50.832 1.00 67.31 165 SER A N 1
ATOM 1260 C CA . SER A 1 165 ? -27.888 19.512 51.695 1.00 67.31 165 SER A CA 1
ATOM 1261 C C . SER A 1 165 ? -28.987 18.880 52.550 1.00 67.31 165 SER A C 1
ATOM 1263 O O . SER A 1 165 ? -28.901 18.926 53.769 1.00 67.31 165 SER A O 1
ATOM 1265 N N . ALA A 1 166 ? -29.914 18.145 51.924 1.00 64.62 166 ALA A N 1
ATOM 1266 C CA . ALA A 1 166 ? -31.019 17.491 52.627 1.00 64.62 166 ALA A CA 1
ATOM 1267 C C . ALA A 1 166 ? -30.557 16.481 53.699 1.00 64.62 166 ALA A C 1
ATOM 1269 O O . ALA A 1 166 ? -31.179 16.362 54.749 1.00 64.62 166 ALA A O 1
ATOM 1270 N N . ARG A 1 167 ? -29.441 15.768 53.470 1.00 63.00 167 ARG A N 1
ATOM 1271 C CA . ARG A 1 167 ? -28.842 14.874 54.480 1.00 63.00 167 ARG A CA 1
ATOM 1272 C C . ARG A 1 167 ? -28.179 15.610 55.648 1.00 63.00 167 ARG A C 1
ATOM 1274 O O . ARG A 1 167 ? -28.109 15.035 56.726 1.00 63.00 167 ARG A O 1
ATOM 1281 N N . ARG A 1 168 ? -27.660 16.827 55.447 1.00 62.72 168 ARG A N 1
ATOM 1282 C CA . ARG A 1 168 ? -27.111 17.642 56.548 1.00 62.72 168 ARG A CA 1
ATOM 1283 C C . ARG A 1 168 ? -28.231 18.195 57.421 1.00 62.72 168 ARG A C 1
ATOM 1285 O O . ARG A 1 168 ? -28.091 18.162 58.634 1.00 62.72 168 ARG A O 1
ATOM 1292 N N . ASP A 1 169 ? -29.338 18.607 56.809 1.00 66.62 169 ASP A N 1
ATOM 1293 C CA . ASP A 1 169 ? -30.497 19.143 57.528 1.00 66.62 169 ASP A CA 1
ATOM 1294 C C . ASP A 1 169 ? -31.186 18.056 58.378 1.00 66.62 169 ASP A C 1
ATOM 1296 O O . ASP A 1 169 ? -31.543 18.307 59.522 1.00 66.62 169 ASP A O 1
ATOM 1300 N N . ALA A 1 170 ? -31.272 16.817 57.874 1.00 62.47 170 ALA A N 1
ATOM 1301 C CA . ALA A 1 170 ? -31.825 15.670 58.610 1.00 62.47 170 ALA A CA 1
ATOM 1302 C C . ALA A 1 170 ? -30.904 15.093 59.708 1.00 62.47 170 ALA A C 1
ATOM 1304 O O . ALA A 1 170 ? -31.355 14.295 60.520 1.00 62.47 170 ALA A O 1
ATOM 1305 N N . ALA A 1 171 ? -29.612 15.441 59.716 1.00 62.94 171 ALA A N 1
ATOM 1306 C CA . ALA A 1 171 ? -28.662 15.023 60.755 1.00 62.94 171 ALA A CA 1
ATOM 1307 C C . ALA A 1 171 ? -28.480 16.084 61.860 1.00 62.94 171 ALA A C 1
ATOM 1309 O O . ALA A 1 171 ? -27.752 15.840 62.819 1.00 62.94 171 ALA A O 1
ATOM 1310 N N . ALA A 1 172 ? -29.093 17.262 61.697 1.00 58.34 172 ALA A N 1
ATOM 1311 C CA . ALA A 1 172 ? -29.047 18.383 62.635 1.00 58.34 172 ALA A CA 1
ATOM 1312 C C . ALA A 1 172 ? -30.360 18.573 63.429 1.00 58.34 172 ALA A C 1
ATOM 1314 O O . ALA A 1 172 ? -30.435 19.492 64.245 1.00 58.34 172 ALA A O 1
ATOM 1315 N N . SER A 1 173 ? -31.370 17.726 63.186 1.00 51.06 173 SER A N 1
ATOM 1316 C CA . SER A 1 173 ? -32.633 17.613 63.936 1.00 51.06 173 SER A CA 1
ATOM 1317 C C . SER A 1 173 ? -32.609 16.414 64.873 1.00 51.06 173 SER A C 1
ATOM 1319 O O . SER A 1 173 ? -33.076 16.554 66.021 1.00 51.06 173 SER A O 1
#

Foldseek 3Di:
DPDDKDKDWEDDDQWIKIKIWADPDDQKIFIWMWIQDPPVRDIDDIDTQDIDPNWGKAQKEWYAELQRKIKIWIATPVQGFIWIWIHDPNDIDPDIDTDDNHPARWYFDFDHPPDPVPDRDRDTFTAGPVDGDTDDDDDVVCVVVVVVVVVVVVVVVVVVVVVVVVVVVVVVD

Radius of gyration: 24.71 Å; chains: 1; bounding box: 55×44×79 Å

Sequence (173 aa):
MRRPLQACTAHHGSARPYAGAKDGGGTTRAIYARFLDYPSGAWAAAETVDSLAGTIFTHPSIGIDKNNNVHALYVSTSGPQLYYKMRSGGTWDPLRTPVDASSDSPSIMVRAPNDASYGVDAGGLYWKGSTSQTYFYHIPEFEEVILPIAGSILVALFLRRRTRSARRDAAAS